Protein AF-A0AB33BU52-F1 (afdb_monomer_lite)

Secondary structure (DSSP, 8-state):
------HHHHHHHHHHHHHHHHHHHHHHHHHHHHHHHHHHHHHHHHHHEEEEESS--S--GGGGGG-TT-EEEEEEEEE---TTT-B--TT--TT---EEEEEEE-GGGSS-TT---EEE-TTS-EESS-SS-EETTEE-B----EEE-GGGT---EEEEEEESS----PPPPPTTSPPP--

Structure (mmCIF, N/CA/C/O backbone):
data_AF-A0AB33BU52-F1
#
_entry.id   AF-A0AB33BU52-F1
#
loop_
_atom_site.group_PDB
_atom_site.id
_atom_site.type_symbol
_atom_site.label_atom_id
_atom_site.label_alt_id
_atom_site.label_comp_id
_atom_site.label_asym_id
_atom_site.label_entity_id
_atom_site.label_seq_id
_atom_site.pdbx_PDB_ins_code
_atom_site.Cartn_x
_atom_site.Cartn_y
_atom_site.Cartn_z
_atom_site.occupancy
_atom_site.B_iso_or_equiv
_atom_site.auth_seq_id
_atom_site.auth_comp_id
_atom_site.auth_asym_id
_atom_site.auth_atom_id
_atom_site.pdbx_PDB_model_num
ATOM 1 N N . MET A 1 1 ? -23.191 -60.124 56.087 1.00 43.31 1 MET A N 1
ATOM 2 C CA . MET A 1 1 ? -22.117 -60.629 55.204 1.00 43.31 1 MET A CA 1
ATOM 3 C C . MET A 1 1 ? -21.048 -59.540 55.120 1.00 43.31 1 MET A C 1
ATOM 5 O O . MET A 1 1 ? -21.324 -58.485 54.570 1.00 43.31 1 MET A O 1
ATOM 9 N N . LYS A 1 2 ? -19.904 -59.696 55.806 1.00 45.47 2 LYS A N 1
ATOM 10 C CA . LYS A 1 2 ? -18.856 -58.658 55.862 1.00 45.47 2 LYS A CA 1
ATOM 11 C C . LYS A 1 2 ? -18.052 -58.707 54.559 1.00 45.47 2 LYS A C 1
ATOM 13 O O . LYS A 1 2 ? -17.314 -59.666 54.351 1.00 45.47 2 LYS A O 1
ATOM 18 N N . PHE A 1 3 ? -18.210 -57.710 53.689 1.00 50.69 3 PHE A N 1
ATOM 19 C CA . PHE A 1 3 ? -17.348 -57.542 52.519 1.00 50.69 3 PHE A CA 1
ATOM 20 C C . PHE A 1 3 ? -15.907 -57.334 53.006 1.00 50.69 3 PHE A C 1
ATOM 22 O O . PHE A 1 3 ? -15.601 -56.333 53.651 1.00 50.69 3 PHE A O 1
ATOM 29 N N . LYS A 1 4 ? -15.022 -58.306 52.753 1.00 56.72 4 LYS A N 1
ATOM 30 C CA . LYS A 1 4 ? -13.582 -58.115 52.947 1.00 56.72 4 LYS A CA 1
ATOM 31 C C . LYS A 1 4 ? -13.097 -57.207 51.820 1.00 56.72 4 LYS A C 1
ATOM 33 O O . LYS A 1 4 ? -12.993 -57.638 50.676 1.00 56.72 4 LYS A O 1
ATOM 38 N N . PHE A 1 5 ? -12.862 -55.941 52.145 1.00 55.56 5 PHE A N 1
ATOM 39 C CA . PHE A 1 5 ? -12.313 -54.953 51.222 1.00 55.56 5 PHE A CA 1
ATOM 40 C C . PHE A 1 5 ? -10.888 -55.359 50.823 1.00 55.56 5 PHE A C 1
ATOM 42 O O . PHE A 1 5 ? -9.983 -55.372 51.655 1.00 55.56 5 PHE A O 1
ATOM 49 N N . ASN A 1 6 ? -10.694 -55.723 49.553 1.00 74.44 6 ASN A N 1
ATOM 50 C CA . ASN A 1 6 ? -9.379 -56.036 49.006 1.00 74.44 6 ASN A CA 1
ATOM 51 C C . ASN A 1 6 ? -8.683 -54.726 48.612 1.00 74.44 6 ASN A C 1
ATOM 53 O O . ASN A 1 6 ? -8.970 -54.152 47.562 1.00 74.44 6 ASN A O 1
ATOM 57 N N . ILE A 1 7 ? -7.793 -54.246 49.481 1.00 70.44 7 ILE A N 1
ATOM 58 C CA . ILE A 1 7 ? -7.017 -53.008 49.300 1.00 70.44 7 ILE A CA 1
ATOM 59 C C . ILE A 1 7 ? -6.266 -53.010 47.959 1.00 70.44 7 ILE A C 1
ATOM 61 O O . ILE A 1 7 ? -6.170 -51.973 47.308 1.00 70.44 7 ILE A O 1
ATOM 65 N N . LEU A 1 8 ? -5.823 -54.180 47.488 1.00 71.00 8 LEU A N 1
ATOM 66 C CA . LEU A 1 8 ? -5.103 -54.315 46.223 1.00 71.00 8 LEU A CA 1
ATOM 67 C C . LEU A 1 8 ? -5.970 -53.931 45.010 1.00 71.00 8 LEU A C 1
ATOM 69 O O . LEU A 1 8 ? -5.477 -53.312 44.073 1.00 71.00 8 LEU A O 1
ATOM 73 N N . ALA A 1 9 ? -7.272 -54.237 45.044 1.00 72.31 9 ALA A N 1
ATOM 74 C CA . ALA A 1 9 ? -8.194 -53.901 43.957 1.00 72.31 9 ALA A CA 1
ATOM 75 C C . ALA A 1 9 ? -8.425 -52.383 43.844 1.00 72.31 9 ALA A C 1
ATOM 77 O O . ALA A 1 9 ? -8.512 -51.850 42.741 1.00 72.31 9 ALA A O 1
ATOM 78 N N . TRP A 1 10 ? -8.456 -51.673 44.974 1.00 73.38 10 TRP A N 1
ATOM 79 C CA . TRP A 1 10 ? -8.601 -50.215 44.997 1.00 73.38 10 TRP A CA 1
ATOM 80 C C . TRP A 1 10 ? -7.360 -49.491 44.478 1.00 73.38 10 TRP A C 1
ATOM 82 O O . TRP A 1 10 ? -7.493 -48.523 43.734 1.00 73.38 10 TRP A O 1
ATOM 92 N N . VAL A 1 11 ? -6.163 -49.985 44.803 1.00 76.44 11 VAL A N 1
ATOM 93 C CA . VAL A 1 11 ? -4.908 -49.408 44.295 1.00 76.44 11 VAL A CA 1
A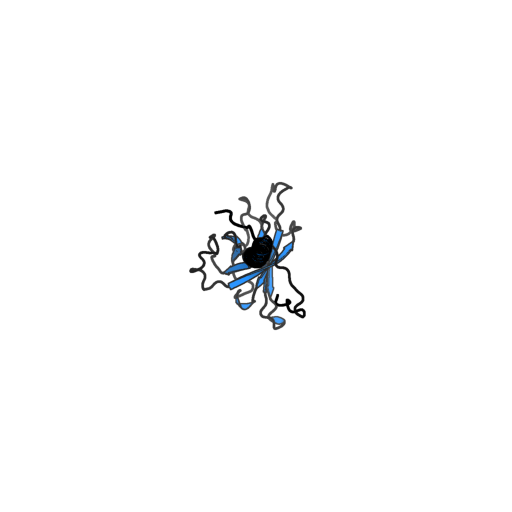TOM 94 C C . VAL A 1 11 ? -4.844 -49.507 42.769 1.00 76.44 11 VAL A C 1
ATOM 96 O O . VAL A 1 11 ? -4.517 -48.526 42.108 1.00 76.44 11 VAL A O 1
ATOM 99 N N . VAL A 1 12 ? -5.239 -50.649 42.194 1.00 76.25 12 VAL A N 1
ATOM 100 C CA . VAL A 1 12 ? -5.261 -50.832 40.734 1.00 76.25 12 VAL A CA 1
ATOM 101 C C . VAL A 1 12 ? -6.259 -49.884 40.065 1.00 76.25 12 VAL A C 1
ATOM 103 O O . VAL A 1 12 ? -5.917 -49.259 39.065 1.00 76.25 12 VAL A O 1
ATOM 106 N N . ILE A 1 13 ? -7.458 -49.718 40.633 1.00 77.31 13 ILE A N 1
ATOM 107 C CA . ILE A 1 13 ? -8.481 -48.802 40.100 1.00 77.31 13 ILE A CA 1
ATOM 108 C C . ILE A 1 13 ? -7.996 -47.347 40.139 1.00 77.31 13 ILE A C 1
ATOM 110 O O . ILE A 1 13 ? -8.159 -46.621 39.160 1.00 77.31 13 ILE A O 1
ATOM 114 N N . ILE A 1 14 ? -7.356 -46.929 41.233 1.00 77.06 14 ILE A N 1
ATOM 115 C CA . ILE A 1 14 ? -6.818 -45.569 41.377 1.00 77.06 14 ILE A CA 1
ATOM 116 C C . ILE A 1 14 ? -5.677 -45.327 40.381 1.00 77.06 14 ILE A C 1
ATOM 118 O O . ILE A 1 14 ? -5.661 -44.290 39.720 1.00 77.06 14 ILE A O 1
ATOM 122 N N . CYS A 1 15 ? -4.760 -46.283 40.206 1.00 72.69 15 CYS A N 1
ATOM 123 C CA . CYS A 1 15 ? -3.701 -46.178 39.201 1.00 72.69 15 CYS A CA 1
ATOM 124 C C . CYS A 1 15 ? -4.262 -46.113 37.772 1.00 72.69 15 CYS A C 1
ATOM 126 O O . CYS A 1 15 ? -3.764 -45.342 36.953 1.00 72.69 15 CYS A O 1
ATOM 128 N N . PHE A 1 16 ? -5.314 -46.879 37.473 1.00 71.50 16 PHE A N 1
ATOM 129 C CA . PHE A 1 16 ? -5.952 -46.864 36.156 1.00 71.50 16 PHE A CA 1
ATOM 130 C C . PHE A 1 16 ? -6.661 -45.529 35.883 1.00 71.50 16 PHE A C 1
ATOM 132 O O . PHE A 1 16 ? -6.513 -44.962 34.802 1.00 71.50 16 PHE A O 1
ATOM 139 N N . LEU A 1 17 ? -7.357 -44.977 36.882 1.00 68.88 17 LEU A N 1
ATOM 140 C CA . LEU A 1 17 ? -7.962 -43.644 36.808 1.00 68.88 17 LEU A CA 1
ATOM 141 C C . LEU A 1 17 ? -6.904 -42.549 36.626 1.00 68.88 17 LEU A C 1
ATOM 143 O O . LEU A 1 17 ? -7.075 -41.686 35.771 1.00 68.88 17 LEU A O 1
ATOM 147 N N . ALA A 1 18 ? -5.786 -42.612 37.354 1.00 65.31 18 ALA A N 1
ATOM 148 C CA . ALA A 1 18 ? -4.695 -41.648 37.212 1.00 65.31 18 ALA A CA 1
ATOM 149 C C . ALA A 1 18 ? -4.079 -41.661 35.799 1.00 65.31 18 ALA A C 1
ATOM 151 O O . ALA A 1 18 ? -3.783 -40.603 35.246 1.00 65.31 18 ALA A O 1
ATOM 152 N N . LEU A 1 19 ? -3.939 -42.840 35.180 1.00 62.47 19 LEU A N 1
ATOM 153 C CA . LEU A 1 19 ? -3.437 -42.972 33.807 1.00 62.47 19 LEU A CA 1
ATOM 154 C C . LEU A 1 19 ? -4.410 -42.411 32.757 1.00 62.47 19 LEU A C 1
ATOM 156 O O . LEU A 1 19 ? -3.967 -41.827 31.768 1.00 62.47 19 LEU A O 1
ATOM 160 N N . ILE A 1 20 ? -5.721 -42.563 32.966 1.00 63.06 20 ILE A N 1
ATOM 161 C CA . ILE A 1 20 ? -6.749 -42.014 32.067 1.00 63.06 20 ILE A CA 1
ATOM 162 C C . ILE A 1 20 ? -6.804 -40.486 32.182 1.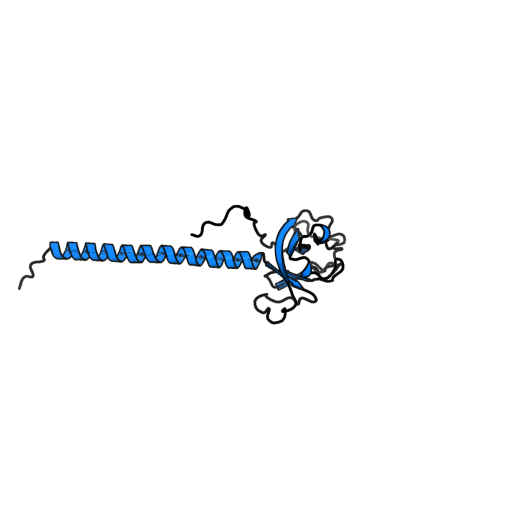00 63.06 20 ILE A C 1
ATOM 164 O O . ILE A 1 20 ? -6.803 -39.800 31.162 1.00 63.06 20 ILE A O 1
ATOM 168 N N . VAL A 1 21 ? -6.783 -39.949 33.405 1.00 58.38 21 VAL A N 1
ATOM 169 C CA . VAL A 1 21 ? -6.821 -38.497 33.651 1.00 58.38 21 VAL A CA 1
ATOM 170 C C . VAL A 1 21 ? -5.592 -37.804 33.056 1.00 58.38 21 VAL A C 1
ATOM 172 O O . VAL A 1 21 ? -5.736 -36.761 32.421 1.00 58.38 21 VAL A O 1
ATOM 175 N N . ASN A 1 22 ? -4.402 -38.411 33.158 1.00 58.38 22 ASN A N 1
ATOM 176 C CA . ASN A 1 22 ? -3.196 -37.859 32.533 1.00 58.38 22 ASN A CA 1
ATOM 177 C C . ASN A 1 22 ? -3.295 -37.809 31.003 1.00 58.38 22 ASN A C 1
ATOM 179 O O . ASN A 1 22 ? -2.860 -36.832 30.407 1.00 58.38 22 ASN A O 1
ATOM 183 N N . LYS A 1 23 ? -3.879 -38.824 30.351 1.00 54.88 23 LYS A N 1
ATOM 184 C CA . LYS A 1 23 ? -4.042 -38.815 28.886 1.00 54.88 23 LYS A CA 1
ATOM 185 C C . LYS A 1 23 ? -5.015 -37.739 28.407 1.00 54.88 23 LYS A C 1
ATOM 187 O O . LYS A 1 23 ? -4.737 -37.097 27.403 1.00 54.88 23 LYS A O 1
ATOM 192 N N . VAL A 1 24 ? -6.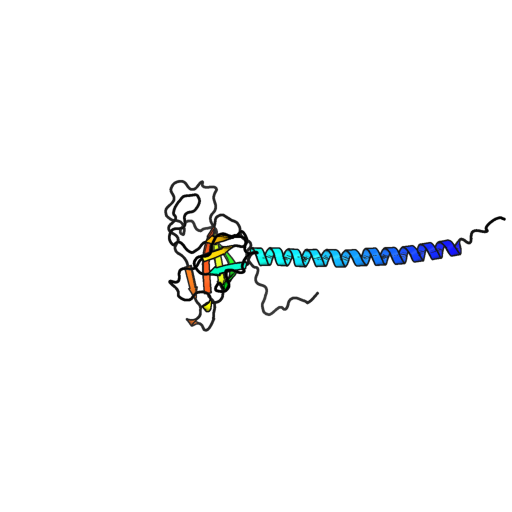124 -37.536 29.119 1.00 53.22 24 VAL A N 1
ATOM 193 C CA . VAL A 1 24 ? -7.135 -36.530 28.752 1.00 53.22 24 VAL A CA 1
ATOM 194 C C . VAL A 1 24 ? -6.589 -35.110 28.936 1.00 53.22 24 VAL A C 1
ATOM 196 O O . VAL A 1 24 ? -6.706 -34.297 28.024 1.00 53.22 24 VAL A O 1
ATOM 199 N N . LEU A 1 25 ? -5.895 -34.840 30.048 1.00 50.44 25 LEU A N 1
ATOM 200 C CA . LEU A 1 25 ? -5.270 -33.534 30.298 1.00 50.44 25 LEU A CA 1
ATOM 201 C C . LEU A 1 25 ? -4.138 -33.208 29.309 1.00 50.44 25 LEU A C 1
ATOM 203 O O . LEU A 1 25 ? -3.973 -32.052 28.930 1.00 50.44 25 LEU A O 1
ATOM 207 N N . PHE A 1 26 ? -3.371 -34.212 28.869 1.00 47.22 26 PHE A N 1
ATOM 208 C CA . PHE A 1 26 ? -2.278 -34.015 27.907 1.00 47.22 26 PHE A CA 1
ATOM 209 C C . PHE A 1 26 ? -2.773 -33.824 26.463 1.00 47.22 26 PHE A C 1
ATOM 211 O O . PHE A 1 26 ? -2.066 -33.261 25.631 1.00 47.22 26 PHE A O 1
ATOM 218 N N . GLN A 1 27 ? -3.982 -34.299 26.148 1.00 45.66 27 GLN A N 1
ATOM 219 C CA . GLN A 1 27 ? -4.569 -34.160 24.816 1.00 45.66 27 GLN A CA 1
ATOM 220 C C . GLN A 1 27 ? -5.241 -32.790 24.622 1.00 45.66 27 GLN A C 1
ATOM 222 O O . GLN A 1 27 ? -5.117 -32.215 23.544 1.00 45.66 27 GLN A O 1
ATOM 227 N N . GLU A 1 28 ? -5.870 -32.226 25.662 1.00 46.94 28 GLU A N 1
ATOM 228 C CA . GLU A 1 28 ? -6.481 -30.886 25.599 1.00 46.94 28 GLU A CA 1
ATOM 229 C C . GLU A 1 28 ? -5.452 -29.748 25.504 1.00 46.94 28 GLU A C 1
ATOM 231 O O . GLU A 1 28 ? -5.697 -28.757 24.812 1.00 46.94 28 GLU A O 1
ATOM 236 N N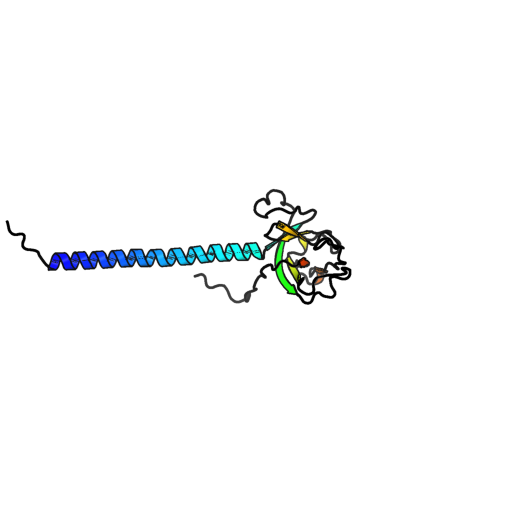 . SER A 1 29 ? -4.281 -29.878 26.144 1.00 48.56 29 SER A N 1
ATOM 237 C CA . SER A 1 29 ? -3.259 -28.820 26.111 1.00 48.56 29 SER A CA 1
ATOM 238 C C . SER A 1 29 ? -2.672 -28.602 24.714 1.00 48.56 29 SER A C 1
ATOM 240 O O . SER A 1 29 ? -2.407 -27.463 24.332 1.00 48.56 29 SER A O 1
ATOM 242 N N . ASN A 1 30 ? -2.512 -29.678 23.936 1.00 49.06 30 ASN A N 1
ATOM 243 C CA . ASN A 1 30 ? -1.929 -29.607 22.596 1.00 49.06 30 ASN A CA 1
ATOM 244 C C . ASN A 1 30 ? -2.926 -29.052 21.568 1.00 49.06 30 ASN A C 1
ATOM 246 O O . ASN A 1 30 ? -2.556 -28.195 20.770 1.00 49.06 30 ASN A O 1
ATOM 250 N N . SER A 1 31 ? -4.205 -29.444 21.634 1.00 45.06 31 SER A N 1
ATOM 251 C CA . SER A 1 31 ? -5.231 -28.914 20.722 1.00 45.06 31 SER A CA 1
ATOM 252 C C . SER A 1 31 ? -5.557 -27.436 20.971 1.00 45.06 31 SER A C 1
ATOM 254 O O . SER A 1 31 ? -5.895 -26.707 20.039 1.00 45.06 31 SER A O 1
ATOM 256 N N . PHE A 1 32 ? -5.445 -26.968 22.220 1.00 43.97 32 PHE A N 1
ATOM 257 C CA . PHE A 1 32 ? -5.753 -25.582 22.581 1.00 43.97 32 PHE A CA 1
ATOM 258 C C . PHE A 1 32 ? -4.641 -24.592 22.183 1.00 43.97 32 PHE A C 1
ATOM 260 O O . PHE A 1 32 ? -4.933 -23.453 21.814 1.00 43.97 32 PHE A O 1
ATOM 267 N N . GLN A 1 33 ? -3.367 -25.008 22.209 1.00 47.62 33 GLN A N 1
ATOM 268 C CA . GLN A 1 33 ? -2.255 -24.163 21.747 1.00 47.62 33 GLN A CA 1
ATOM 269 C C . GLN A 1 33 ? -2.228 -23.994 20.226 1.00 47.62 33 GLN A C 1
ATOM 271 O O . GLN A 1 33 ? -1.922 -22.906 19.735 1.00 47.62 33 GLN A O 1
ATOM 276 N N . GLU A 1 34 ? -2.562 -25.045 19.486 1.00 48.75 34 GLU A N 1
ATOM 277 C CA . GLU A 1 34 ? -2.507 -25.039 18.028 1.00 48.75 34 GLU A CA 1
ATOM 278 C C . GLU A 1 34 ? -3.614 -24.153 17.422 1.00 48.75 34 GLU A C 1
ATOM 280 O O . GLU A 1 34 ? -3.317 -23.275 16.610 1.00 48.75 34 GLU A O 1
ATOM 285 N N . SER A 1 35 ? -4.856 -24.258 17.918 1.00 48.81 35 SER A N 1
ATOM 286 C CA . SER A 1 35 ? -6.001 -23.411 17.525 1.00 48.81 35 SER A CA 1
ATOM 287 C C . SER A 1 35 ? -5.729 -21.908 17.663 1.00 48.81 35 SER A C 1
ATOM 289 O O . SER A 1 35 ? -6.045 -21.128 16.767 1.00 48.81 35 SER A O 1
ATOM 291 N N . ASN A 1 36 ? -5.124 -21.493 18.778 1.00 55.19 36 ASN A N 1
ATOM 292 C CA . ASN A 1 36 ? -4.866 -20.081 19.068 1.00 55.19 36 ASN A CA 1
ATOM 293 C C . ASN A 1 36 ? -3.723 -19.519 18.193 1.00 55.19 36 ASN A C 1
ATOM 295 O O . ASN A 1 36 ? -3.651 -18.321 17.926 1.00 55.19 36 ASN A O 1
ATOM 299 N N . SER A 1 37 ? -2.824 -20.388 17.711 1.00 55.97 37 SER A N 1
ATOM 300 C CA . SER A 1 37 ? -1.745 -20.001 16.797 1.00 55.97 37 SER A CA 1
ATOM 301 C C . SER A 1 37 ? -2.263 -19.672 15.396 1.00 55.97 37 SER A C 1
ATOM 303 O O . SER A 1 37 ? -1.910 -18.623 14.860 1.00 55.97 37 SER A O 1
ATOM 305 N N . TYR A 1 38 ? -3.152 -20.500 14.839 1.00 55.44 38 TYR A N 1
ATOM 306 C CA . TYR A 1 38 ? -3.713 -20.288 13.504 1.00 55.44 38 TYR A CA 1
ATOM 307 C C . TYR A 1 38 ? -4.663 -19.094 13.461 1.00 55.44 38 TYR A C 1
ATOM 309 O O . TYR A 1 38 ? -4.550 -18.275 12.556 1.00 55.44 38 TYR A O 1
ATOM 317 N N . GLU A 1 39 ? -5.518 -18.925 14.470 1.00 59.69 39 GLU A N 1
ATOM 318 C CA . GLU A 1 39 ? -6.377 -17.741 14.604 1.00 59.69 39 GLU A CA 1
ATOM 319 C C . GLU A 1 39 ? -5.546 -16.450 14.698 1.00 59.69 39 GLU A C 1
ATOM 321 O O . GLU A 1 39 ? -5.860 -15.430 14.086 1.00 59.69 39 GLU A O 1
ATOM 326 N N . LYS A 1 40 ? -4.428 -16.485 15.428 1.00 54.62 40 LYS A N 1
ATOM 327 C CA . LYS A 1 40 ? -3.519 -15.342 15.530 1.00 54.62 40 LYS A CA 1
ATOM 328 C C . LYS A 1 40 ? -2.772 -15.066 14.223 1.00 54.62 40 LYS A C 1
ATOM 330 O O . LYS A 1 40 ? -2.572 -13.900 13.889 1.00 54.62 40 LYS A O 1
ATOM 335 N N . ILE A 1 41 ? -2.361 -16.106 13.493 1.00 56.69 41 ILE A N 1
ATOM 336 C CA . ILE A 1 41 ? -1.747 -15.977 12.163 1.00 56.69 41 ILE A CA 1
ATOM 337 C C . ILE A 1 41 ? -2.754 -15.383 11.179 1.00 56.69 41 ILE A C 1
ATOM 339 O O . ILE A 1 41 ? -2.400 -14.442 10.477 1.00 56.69 41 ILE A O 1
ATOM 343 N N . ASP A 1 42 ? -3.996 -15.867 11.176 1.00 60.25 42 ASP A N 1
ATOM 344 C CA . ASP A 1 42 ? -5.055 -15.375 10.296 1.00 60.25 42 ASP A CA 1
ATOM 345 C C . ASP A 1 42 ? -5.388 -13.910 10.603 1.00 60.25 42 ASP A C 1
ATOM 347 O O . ASP A 1 42 ? -5.376 -13.066 9.714 1.00 60.25 42 ASP A O 1
ATOM 351 N N . ASN A 1 43 ? -5.521 -13.546 11.880 1.00 62.66 43 ASN A N 1
ATOM 352 C CA . ASN A 1 43 ? -5.738 -12.156 12.287 1.00 62.66 43 ASN A CA 1
ATOM 353 C C . ASN A 1 43 ? -4.587 -11.217 11.875 1.00 62.66 43 ASN A C 1
ATOM 355 O O . ASN A 1 43 ? -4.831 -10.080 11.463 1.00 62.66 43 ASN A O 1
ATOM 359 N N . ILE A 1 44 ? -3.329 -11.666 11.960 1.00 60.56 44 ILE A N 1
ATOM 360 C CA . ILE A 1 44 ? -2.172 -10.867 11.521 1.00 60.56 44 ILE A CA 1
ATOM 361 C C . ILE A 1 44 ? -2.121 -10.779 9.994 1.00 60.56 44 ILE A C 1
ATOM 363 O O . ILE A 1 44 ? -1.943 -9.684 9.466 1.00 60.56 44 ILE A O 1
ATOM 367 N N . ALA A 1 45 ? -2.292 -11.901 9.293 1.00 66.94 45 ALA A N 1
ATOM 368 C CA . ALA A 1 45 ? -2.295 -11.957 7.834 1.00 66.94 45 ALA A CA 1
ATOM 369 C C . ALA A 1 45 ? -3.403 -11.071 7.255 1.00 66.94 45 ALA A C 1
ATOM 371 O O . ALA A 1 45 ? -3.170 -10.312 6.316 1.00 66.94 45 ALA A O 1
ATOM 372 N N . ARG A 1 46 ? -4.583 -11.084 7.879 1.00 69.81 46 ARG A N 1
ATOM 373 C CA . ARG A 1 46 ? -5.690 -10.192 7.542 1.00 69.81 46 ARG A CA 1
ATOM 374 C C . ARG A 1 46 ? -5.351 -8.734 7.809 1.00 69.81 46 ARG A C 1
ATOM 376 O O . ARG A 1 46 ? -5.650 -7.895 6.974 1.00 69.81 46 ARG A O 1
ATOM 383 N N . GLY A 1 47 ? -4.706 -8.423 8.932 1.00 82.25 47 GLY A N 1
ATOM 384 C CA . GLY A 1 47 ? -4.363 -7.046 9.287 1.00 82.25 47 GLY A CA 1
ATOM 385 C C . GLY A 1 47 ? -3.290 -6.402 8.399 1.00 82.25 47 GLY A C 1
ATOM 386 O O . GLY A 1 47 ? -3.269 -5.178 8.281 1.00 82.25 47 GLY A O 1
ATOM 387 N N . THR A 1 48 ? -2.384 -7.191 7.811 1.00 90.31 48 THR A N 1
ATOM 388 C CA . THR A 1 48 ? -1.284 -6.697 6.958 1.00 90.31 48 THR A CA 1
ATOM 389 C C . THR A 1 48 ? -1.612 -6.732 5.467 1.00 90.31 48 THR A C 1
ATOM 391 O O . THR A 1 48 ? -0.921 -6.076 4.685 1.00 90.31 48 THR A O 1
ATOM 394 N N . THR A 1 49 ? -2.635 -7.486 5.062 1.00 91.31 49 THR A N 1
ATOM 395 C CA . THR A 1 49 ? -3.064 -7.596 3.664 1.00 91.31 49 THR A CA 1
ATOM 396 C C . THR A 1 49 ? -3.993 -6.445 3.295 1.00 91.31 49 THR A C 1
ATOM 398 O O . THR A 1 49 ? -4.838 -6.020 4.083 1.00 91.31 49 THR A O 1
ATOM 401 N N . VAL A 1 50 ? -3.845 -5.944 2.073 1.00 91.50 50 VAL A N 1
ATOM 402 C CA . VAL A 1 50 ? -4.698 -4.901 1.501 1.00 91.50 50 VAL A CA 1
ATOM 403 C C . VAL A 1 50 ? -5.215 -5.326 0.136 1.00 91.50 50 VAL A C 1
ATOM 405 O O . VAL A 1 50 ? -4.551 -6.072 -0.588 1.00 91.50 50 VAL A O 1
ATOM 408 N N . LEU A 1 51 ? -6.387 -4.817 -0.227 1.00 90.62 51 LEU A N 1
ATOM 409 C CA . LEU A 1 51 ? -6.927 -4.935 -1.575 1.00 90.62 51 LEU A CA 1
ATOM 410 C C . LEU A 1 51 ? -6.469 -3.737 -2.411 1.00 90.62 51 LEU A C 1
ATOM 412 O O . LEU A 1 51 ? -6.453 -2.610 -1.918 1.00 90.62 51 LEU A O 1
ATOM 416 N N . ILE A 1 52 ? -6.108 -3.978 -3.666 1.00 90.25 52 ILE A N 1
ATOM 417 C CA . ILE A 1 52 ? -5.617 -2.963 -4.595 1.00 90.25 52 ILE A CA 1
ATOM 418 C C . ILE A 1 52 ? -6.463 -3.020 -5.860 1.00 90.25 52 ILE A C 1
ATOM 420 O O . ILE A 1 52 ? -6.505 -4.041 -6.539 1.00 90.25 52 ILE A O 1
ATOM 424 N N . GLY A 1 53 ? -7.116 -1.922 -6.205 1.00 86.75 53 GLY A N 1
ATOM 425 C CA . GLY A 1 53 ? -8.033 -1.880 -7.340 1.00 86.75 53 GLY A CA 1
ATOM 426 C C . GLY A 1 53 ? -8.450 -0.457 -7.653 1.00 86.75 53 GLY A C 1
ATOM 427 O O . GLY A 1 53 ? -7.952 0.474 -7.038 1.00 86.75 53 GLY A O 1
ATOM 428 N N . LYS A 1 54 ? -9.343 -0.265 -8.617 1.00 82.94 54 LYS A N 1
ATOM 429 C CA . LYS A 1 54 ? -9.873 1.059 -8.962 1.00 82.94 54 LYS A CA 1
ATOM 430 C C . LYS A 1 54 ? -11.314 1.184 -8.477 1.00 82.94 54 LYS A C 1
ATOM 432 O O . LYS A 1 54 ? -12.081 0.246 -8.670 1.00 82.94 54 LYS A O 1
ATOM 437 N N . ASN A 1 55 ? -11.685 2.362 -7.976 1.00 79.19 55 ASN A N 1
ATOM 438 C CA . ASN A 1 55 ? -13.014 2.670 -7.445 1.00 79.19 55 ASN A CA 1
ATOM 439 C C . ASN A 1 55 ? -13.389 1.712 -6.306 1.00 79.19 55 ASN A C 1
ATOM 441 O O . ASN A 1 55 ? -14.475 1.131 -6.294 1.00 79.19 55 ASN A O 1
ATOM 445 N N . LEU A 1 56 ? -12.451 1.483 -5.386 1.00 80.50 56 LEU A N 1
ATOM 446 C CA . LEU A 1 56 ? -12.719 0.653 -4.223 1.00 80.50 56 LEU A CA 1
ATOM 447 C C . LEU A 1 56 ? -13.702 1.386 -3.309 1.00 80.50 56 LEU A C 1
ATOM 449 O O . LEU A 1 56 ? -13.427 2.480 -2.826 1.00 80.50 56 LEU A O 1
ATOM 453 N N . GLU A 1 57 ? -14.833 0.752 -3.025 1.00 79.56 57 GLU A N 1
ATOM 454 C CA . GLU A 1 57 ? -15.797 1.277 -2.059 1.00 79.56 57 GLU A CA 1
ATOM 455 C C . GLU A 1 57 ? -15.349 0.961 -0.618 1.00 79.56 57 GLU A C 1
ATOM 457 O O . GLU A 1 57 ? -14.833 -0.144 -0.368 1.00 79.56 57 GLU A O 1
ATOM 462 N N . PRO A 1 58 ? -15.565 1.872 0.353 1.00 80.81 58 PRO A N 1
ATOM 463 C CA . PRO A 1 58 ? -15.347 1.583 1.766 1.00 80.81 58 PRO A CA 1
ATOM 464 C C . PRO A 1 58 ? -16.320 0.510 2.274 1.00 80.81 58 PRO A C 1
ATOM 466 O O . PRO A 1 58 ? -17.519 0.748 2.416 1.00 80.81 58 PRO A O 1
ATOM 469 N N . ARG A 1 59 ? -15.817 -0.698 2.538 1.00 75.94 59 ARG A N 1
ATOM 470 C CA . ARG A 1 59 ? -16.586 -1.833 3.079 1.00 75.94 59 ARG A CA 1
ATOM 471 C C . ARG A 1 59 ? -15.650 -2.890 3.659 1.00 75.94 59 ARG A C 1
ATOM 473 O O . ARG A 1 59 ? -14.489 -2.976 3.263 1.00 75.94 59 ARG A O 1
ATOM 480 N N . GLN A 1 60 ? -16.148 -3.690 4.605 1.00 61.38 60 GLN A N 1
ATOM 481 C CA . GLN A 1 60 ? -15.353 -4.764 5.206 1.00 61.38 60 GLN A CA 1
ATOM 482 C C . GLN A 1 60 ? -14.959 -5.806 4.151 1.00 61.38 60 GLN A C 1
ATOM 484 O O . GLN A 1 60 ? -15.779 -6.216 3.329 1.00 61.38 60 GLN A O 1
ATOM 489 N N . VAL A 1 61 ? -13.690 -6.223 4.191 1.00 59.94 61 VAL A N 1
ATOM 490 C CA . VAL A 1 61 ? -13.059 -7.090 3.179 1.00 59.94 61 VAL A CA 1
ATOM 491 C C . VAL A 1 61 ? -13.725 -8.471 3.084 1.00 59.94 61 VAL A C 1
ATOM 493 O O . VAL A 1 61 ? -13.655 -9.107 2.042 1.00 59.94 61 VAL A O 1
ATOM 496 N N . GLU A 1 62 ? -14.435 -8.917 4.123 1.00 57.62 62 GLU A N 1
ATOM 497 C CA . GLU A 1 62 ? -15.134 -10.214 4.147 1.00 57.62 62 GLU A CA 1
ATOM 498 C C . GLU A 1 62 ? -16.283 -10.333 3.121 1.00 57.62 62 GLU A C 1
ATOM 500 O O . GLU A 1 62 ? -16.737 -11.441 2.861 1.00 57.62 62 GLU A O 1
ATOM 505 N N . ASN A 1 63 ? -16.700 -9.234 2.476 1.00 53.12 63 ASN A N 1
ATOM 506 C CA . ASN A 1 63 ? -17.760 -9.215 1.454 1.00 53.12 63 ASN A CA 1
ATOM 507 C C . ASN A 1 63 ? -17.216 -9.002 0.019 1.00 53.12 63 ASN A C 1
ATOM 509 O O . ASN A 1 63 ? -17.853 -8.337 -0.797 1.00 53.12 63 ASN A O 1
ATOM 513 N N . ALA A 1 64 ? -16.010 -9.493 -0.284 1.00 52.34 64 ALA A N 1
ATOM 514 C CA . ALA A 1 64 ? -15.248 -9.180 -1.505 1.00 52.34 64 ALA A CA 1
ATOM 515 C C . ALA A 1 64 ? -15.673 -9.916 -2.800 1.00 52.34 64 ALA A C 1
ATOM 517 O O . ALA A 1 64 ? -14.885 -9.968 -3.742 1.00 52.34 64 ALA A O 1
ATOM 518 N N . GLU A 1 65 ? -16.896 -10.452 -2.902 1.00 54.59 65 GLU A N 1
ATOM 519 C CA . GLU A 1 65 ? -17.376 -11.055 -4.166 1.00 54.59 65 GLU A CA 1
ATOM 520 C C . GLU A 1 65 ? -17.421 -10.039 -5.331 1.00 54.59 65 GLU A C 1
ATOM 522 O O . GLU A 1 65 ? -17.315 -10.428 -6.488 1.00 54.59 65 GLU A O 1
ATOM 527 N N . GLU A 1 66 ? -17.500 -8.732 -5.050 1.00 53.56 66 GLU A N 1
ATOM 528 C CA . GLU A 1 66 ? -17.552 -7.668 -6.071 1.00 53.56 66 GLU A CA 1
ATOM 529 C C . GLU A 1 66 ? -16.182 -7.143 -6.544 1.00 53.56 66 GLU A C 1
ATOM 531 O O . GLU A 1 66 ? -16.125 -6.220 -7.355 1.00 53.56 66 GLU A O 1
ATOM 536 N N . ASP A 1 67 ? -15.067 -7.714 -6.080 1.00 61.09 67 ASP A N 1
ATOM 537 C CA . ASP A 1 67 ? -13.728 -7.183 -6.362 1.00 61.09 67 ASP A CA 1
ATOM 538 C C . ASP A 1 67 ? -12.865 -8.113 -7.231 1.00 61.09 67 ASP A C 1
ATOM 540 O O . ASP A 1 67 ? -11.641 -8.062 -7.144 1.00 61.09 67 ASP A O 1
ATOM 544 N N . GLU A 1 68 ? -13.472 -8.933 -8.099 1.00 61.34 68 GLU A N 1
ATOM 545 C CA . GLU A 1 68 ? -12.775 -9.924 -8.952 1.00 61.34 68 GLU A CA 1
ATOM 546 C C . GLU A 1 68 ? -11.625 -9.352 -9.806 1.00 61.34 68 GLU A C 1
ATOM 548 O O . GLU A 1 68 ? -10.726 -10.085 -10.213 1.00 61.34 68 GLU A O 1
ATOM 553 N N . LEU A 1 69 ? -11.636 -8.044 -10.086 1.00 68.31 69 LEU A N 1
ATOM 554 C CA . LEU A 1 69 ? -10.590 -7.353 -10.851 1.00 68.31 69 LEU A CA 1
ATOM 555 C C . LEU A 1 69 ? -9.508 -6.704 -9.977 1.00 68.31 69 LEU A C 1
ATOM 557 O O . LEU A 1 69 ? -8.571 -6.104 -10.506 1.00 68.31 69 LEU A O 1
ATOM 561 N N . SER A 1 70 ? -9.643 -6.782 -8.656 1.00 80.31 70 SER A N 1
ATOM 562 C CA . SER A 1 70 ? -8.692 -6.205 -7.714 1.00 80.31 70 SER A CA 1
ATOM 563 C C . SER A 1 70 ? -7.578 -7.196 -7.396 1.00 80.31 70 SER A C 1
ATOM 565 O O . SER A 1 70 ? -7.808 -8.382 -7.175 1.00 80.31 70 SER A O 1
ATOM 567 N N . GLY A 1 71 ? -6.348 -6.697 -7.346 1.00 88.62 71 GLY A N 1
ATOM 568 C CA . GLY A 1 71 ? -5.215 -7.447 -6.827 1.00 88.62 71 GLY A CA 1
ATOM 569 C C . GLY A 1 71 ? -5.082 -7.312 -5.313 1.00 88.62 71 GLY A C 1
ATOM 570 O O . GLY A 1 71 ? -5.841 -6.612 -4.642 1.00 88.62 71 GLY A O 1
ATOM 571 N N . SER A 1 72 ? -4.058 -7.958 -4.770 1.00 90.62 72 SER A N 1
ATOM 572 C CA . SER A 1 72 ? -3.710 -7.883 -3.353 1.00 90.62 72 SER A CA 1
ATOM 573 C C . SER A 1 72 ? -2.314 -7.308 -3.154 1.00 90.62 72 SER A C 1
ATOM 575 O O . SER A 1 72 ? -1.435 -7.436 -4.009 1.00 90.62 72 SER A O 1
ATOM 577 N N . GLY A 1 73 ? -2.079 -6.733 -1.983 1.00 93.50 73 GLY A N 1
ATOM 578 C CA . GLY A 1 73 ? -0.746 -6.364 -1.530 1.00 93.50 73 GLY A CA 1
ATOM 579 C C . GLY A 1 73 ? -0.574 -6.594 -0.041 1.00 93.50 73 GLY A C 1
ATOM 580 O O . GLY A 1 73 ? -1.516 -6.938 0.671 1.00 93.50 73 GLY A O 1
ATOM 581 N N . VAL A 1 74 ? 0.647 -6.383 0.430 1.00 95.44 74 VAL A N 1
ATOM 582 C CA . VAL A 1 74 ? 1.019 -6.548 1.836 1.00 95.44 74 VAL A CA 1
ATOM 583 C C . VAL A 1 74 ? 1.679 -5.270 2.331 1.00 95.44 74 VAL A C 1
ATOM 585 O O . VAL A 1 74 ? 2.534 -4.717 1.646 1.00 95.44 74 VAL A O 1
ATOM 588 N N . ILE A 1 75 ? 1.314 -4.800 3.521 1.00 95.44 75 ILE A N 1
ATOM 589 C CA . ILE A 1 75 ? 1.960 -3.664 4.186 1.00 95.44 75 ILE A CA 1
ATOM 590 C C . ILE A 1 75 ? 3.332 -4.106 4.704 1.00 95.44 75 ILE A C 1
ATOM 592 O O . ILE A 1 75 ? 3.427 -4.977 5.568 1.00 95.44 75 ILE A O 1
ATOM 596 N N . ILE A 1 76 ? 4.397 -3.478 4.204 1.00 95.44 76 ILE A N 1
ATOM 597 C CA . ILE A 1 76 ? 5.790 -3.903 4.429 1.00 95.44 76 ILE A CA 1
ATOM 598 C C . ILE A 1 76 ? 6.646 -2.880 5.165 1.00 95.44 76 ILE A C 1
ATOM 600 O O . ILE A 1 76 ? 7.698 -3.215 5.707 1.00 95.44 76 ILE A O 1
ATOM 604 N N . HIS A 1 77 ? 6.214 -1.624 5.187 1.00 94.00 77 HIS A N 1
ATOM 605 C CA . HIS A 1 77 ? 6.939 -0.564 5.864 1.00 94.00 77 HIS A CA 1
ATOM 606 C C . HIS A 1 77 ? 5.994 0.547 6.308 1.00 94.00 77 HIS A C 1
ATOM 608 O O . HIS A 1 77 ? 4.911 0.727 5.748 1.00 94.00 77 HIS A O 1
ATOM 614 N N . ARG A 1 78 ? 6.428 1.295 7.321 1.00 91.81 78 ARG A N 1
ATOM 615 C CA . ARG A 1 78 ? 5.738 2.466 7.842 1.00 91.81 78 ARG A CA 1
ATOM 616 C C . ARG A 1 78 ? 6.767 3.525 8.216 1.00 91.81 78 ARG A C 1
ATOM 618 O O . ARG A 1 78 ? 7.606 3.271 9.079 1.00 91.81 78 ARG A O 1
ATOM 625 N N . ASP A 1 79 ? 6.625 4.715 7.651 1.00 89.12 79 ASP A N 1
ATOM 626 C CA . ASP A 1 79 ? 7.335 5.913 8.087 1.00 89.12 79 ASP A CA 1
ATOM 627 C C . ASP A 1 79 ? 6.351 6.877 8.758 1.00 89.12 79 ASP A C 1
ATOM 629 O O . ASP A 1 79 ? 5.350 7.272 8.174 1.00 89.12 79 ASP A O 1
ATOM 633 N N . CYS A 1 80 ? 6.620 7.268 10.002 1.00 84.38 80 CYS A N 1
ATOM 634 C CA . CYS A 1 80 ? 5.788 8.217 10.745 1.00 84.38 80 CYS A CA 1
ATOM 635 C C . CYS A 1 80 ? 6.437 9.599 10.904 1.00 84.38 80 CYS A C 1
ATOM 637 O O . CYS A 1 80 ? 6.000 10.397 11.737 1.00 84.38 80 CYS A O 1
ATOM 639 N N . ASN A 1 81 ? 7.503 9.873 10.151 1.00 74.06 81 ASN A N 1
ATOM 640 C CA . ASN A 1 81 ? 8.169 11.171 10.080 1.00 74.06 81 ASN A CA 1
ATOM 641 C C . ASN A 1 81 ? 7.706 11.979 8.855 1.00 74.06 81 ASN A C 1
ATOM 643 O O . ASN A 1 81 ? 8.432 12.826 8.340 1.00 74.06 81 ASN A O 1
ATOM 647 N N . THR A 1 82 ? 6.467 11.777 8.411 1.00 62.56 82 THR A N 1
ATOM 648 C CA . THR A 1 82 ? 5.925 12.259 7.130 1.00 62.56 82 THR A CA 1
ATOM 649 C C . THR A 1 82 ? 5.524 13.731 7.119 1.00 62.56 82 THR A C 1
ATOM 651 O O . THR A 1 82 ? 4.689 14.149 6.318 1.00 62.56 82 THR A O 1
ATOM 654 N N . LYS A 1 83 ? 6.161 14.572 7.948 1.00 54.66 83 LYS A N 1
ATOM 655 C CA . LYS A 1 83 ? 5.879 16.019 8.019 1.00 54.66 83 LYS A CA 1
ATOM 656 C C . LYS A 1 83 ? 5.958 16.724 6.651 1.00 54.66 83 LYS A C 1
ATOM 658 O O . LYS A 1 83 ? 5.353 17.777 6.495 1.00 54.66 83 LYS A O 1
ATOM 663 N N . GLY A 1 84 ? 6.679 16.153 5.679 1.00 49.38 84 GLY A N 1
ATOM 664 C CA . GLY A 1 84 ? 6.782 16.650 4.302 1.00 49.38 84 GLY A CA 1
ATOM 665 C C . GLY A 1 84 ? 5.765 16.086 3.295 1.00 49.38 84 GLY A C 1
ATOM 666 O O . GLY A 1 84 ? 5.549 16.725 2.272 1.00 49.38 84 GLY A O 1
ATOM 667 N N . ALA A 1 85 ? 5.120 14.943 3.564 1.00 48.38 85 ALA A N 1
ATOM 668 C CA . ALA A 1 85 ? 4.167 14.304 2.639 1.00 48.38 85 ALA A CA 1
ATOM 669 C C . ALA A 1 85 ? 2.726 14.838 2.775 1.00 48.38 85 ALA A C 1
ATOM 671 O O . ALA A 1 85 ? 1.846 14.434 2.024 1.00 48.38 85 ALA A O 1
ATOM 672 N N . MET A 1 86 ? 2.492 15.732 3.744 1.00 56.03 86 MET A N 1
ATOM 673 C CA . MET A 1 86 ? 1.197 16.341 4.055 1.00 56.03 86 MET A CA 1
ATOM 674 C C . MET A 1 86 ? 1.335 17.864 4.180 1.00 56.03 86 MET A C 1
ATOM 676 O O . MET A 1 86 ? 1.189 18.440 5.260 1.00 56.03 86 MET A O 1
ATOM 680 N N . ALA A 1 87 ? 1.635 18.544 3.075 1.00 51.47 87 ALA A N 1
ATOM 681 C CA . ALA A 1 87 ? 1.545 20.001 3.025 1.00 51.47 87 ALA A CA 1
ATOM 682 C C . ALA A 1 87 ? 0.070 20.413 2.848 1.00 51.47 87 ALA A C 1
ATOM 684 O O . ALA A 1 87 ? -0.604 19.904 1.954 1.00 51.47 87 ALA A O 1
ATOM 685 N N . GLY A 1 88 ? -0.446 21.331 3.680 1.00 50.78 88 GLY A N 1
ATOM 686 C CA . GLY A 1 88 ? -1.733 21.996 3.394 1.00 50.78 88 GLY A CA 1
ATOM 687 C C . GLY A 1 88 ? -2.830 22.000 4.467 1.00 50.78 88 GLY A C 1
ATOM 688 O O . GLY A 1 88 ? -3.920 22.480 4.182 1.00 50.78 88 GLY A O 1
ATOM 689 N N . GLY A 1 89 ? -2.582 21.559 5.703 1.00 51.00 89 GLY A N 1
ATOM 690 C CA . GLY A 1 89 ? -3.571 21.660 6.789 1.00 51.00 89 GLY A CA 1
ATOM 691 C C . GLY A 1 89 ? -3.159 22.643 7.888 1.00 51.00 89 GLY A C 1
ATOM 692 O O . GLY A 1 89 ? -2.294 22.320 8.695 1.00 51.00 89 GLY A O 1
ATOM 693 N N . SER A 1 90 ? -3.797 23.815 7.988 1.00 46.38 90 SER A N 1
ATOM 694 C CA . SER A 1 90 ? -3.663 24.668 9.184 1.00 46.38 90 SER A CA 1
ATOM 695 C C . SER A 1 90 ? -4.410 24.023 10.358 1.00 46.38 90 SER A C 1
ATOM 697 O O . SER A 1 90 ? -5.582 23.673 10.215 1.00 46.38 90 SER A O 1
ATOM 699 N N . GLY A 1 91 ? -3.755 23.820 11.506 1.00 52.03 91 GLY A N 1
ATOM 700 C CA . GLY A 1 91 ? -4.383 23.313 12.737 1.00 52.03 91 GLY A CA 1
ATOM 701 C C . GLY A 1 91 ? -4.491 21.788 12.851 1.00 52.03 91 GLY A C 1
ATOM 702 O O . GLY A 1 91 ? -5.543 21.283 13.240 1.00 52.03 91 GLY A O 1
ATOM 703 N N . ILE A 1 92 ? -3.455 21.043 12.467 1.00 53.28 92 ILE A N 1
ATOM 704 C CA . ILE A 1 92 ? -3.307 19.655 12.927 1.00 53.28 92 ILE A CA 1
ATOM 705 C C . ILE A 1 92 ? -2.957 19.733 14.415 1.00 53.28 92 ILE A C 1
ATOM 707 O O . ILE A 1 92 ? -1.983 20.404 14.763 1.00 53.28 92 ILE A O 1
ATOM 711 N N . ASP A 1 93 ? -3.752 19.117 15.293 1.00 53.66 93 ASP A N 1
ATOM 712 C CA . ASP A 1 93 ? -3.357 18.987 16.697 1.00 53.66 93 ASP A CA 1
ATOM 713 C C . ASP A 1 93 ? -1.988 18.293 16.719 1.00 53.66 93 ASP A C 1
ATOM 715 O O . ASP A 1 93 ? -1.819 17.250 16.084 1.00 53.66 93 ASP A O 1
ATOM 719 N N . ALA A 1 94 ? -1.004 18.865 17.417 1.00 55.16 94 ALA A N 1
ATOM 720 C CA . ALA A 1 94 ? 0.375 18.364 17.456 1.00 55.16 94 ALA A CA 1
ATOM 721 C C . ALA A 1 94 ? 0.477 16.906 17.956 1.00 55.16 94 ALA A C 1
ATOM 723 O O . ALA A 1 94 ? 1.543 16.295 17.890 1.00 55.16 94 ALA A O 1
ATOM 724 N N . LYS A 1 95 ? -0.634 16.361 18.464 1.00 60.41 95 LYS A N 1
ATOM 725 C CA . LYS A 1 95 ? -0.815 14.989 18.934 1.00 60.41 95 LYS A CA 1
ATOM 726 C C . LYS A 1 95 ? -1.164 13.977 17.840 1.00 60.41 95 LYS A C 1
ATOM 728 O O . LYS A 1 95 ? -0.918 12.793 18.045 1.00 60.41 95 LYS A O 1
ATOM 733 N N . THR A 1 96 ? -1.736 14.398 16.710 1.00 67.00 96 THR A N 1
ATOM 734 C CA . THR A 1 96 ? -2.135 13.453 15.652 1.00 67.00 96 THR A CA 1
ATOM 735 C C . THR A 1 96 ? -0.919 13.107 14.804 1.00 67.00 96 THR A C 1
ATOM 737 O O . THR A 1 96 ? -0.352 13.971 14.134 1.00 67.00 96 THR A O 1
ATOM 740 N N . LYS A 1 97 ? -0.492 11.842 14.856 1.00 73.69 97 LYS A N 1
ATOM 741 C CA . LYS A 1 97 ? 0.661 11.342 14.106 1.00 73.69 97 LYS A CA 1
ATOM 742 C C . LYS A 1 97 ? 0.179 10.587 12.875 1.00 73.69 97 LYS A C 1
ATOM 744 O O . LYS A 1 97 ? -0.380 9.503 13.002 1.00 73.69 97 LYS A O 1
ATOM 749 N N . PHE A 1 98 ? 0.439 11.149 11.703 1.00 80.31 98 PHE A N 1
ATOM 750 C CA . PHE A 1 98 ? 0.238 10.460 10.435 1.00 80.31 98 PHE A CA 1
ATOM 751 C C . PHE A 1 98 ? 1.467 9.627 10.087 1.00 80.31 98 PHE A C 1
ATOM 753 O O . PHE A 1 98 ? 2.599 10.024 10.376 1.00 80.31 98 PHE A O 1
ATOM 760 N N . CYS A 1 99 ? 1.237 8.482 9.456 1.00 85.38 99 CYS A N 1
ATOM 761 C CA . CYS A 1 99 ? 2.287 7.645 8.908 1.00 85.38 99 CYS A CA 1
ATOM 762 C C . CYS A 1 99 ? 1.995 7.332 7.439 1.00 85.38 99 CYS A C 1
ATOM 764 O O . CYS A 1 99 ? 0.844 7.140 7.050 1.00 85.38 99 CYS A O 1
ATOM 766 N N . GLU A 1 100 ? 3.047 7.285 6.635 1.00 88.69 100 GLU A N 1
ATOM 767 C CA . GLU A 1 100 ? 3.029 6.749 5.283 1.00 88.69 100 GLU A CA 1
ATOM 768 C C . GLU A 1 100 ? 3.347 5.262 5.371 1.00 88.69 100 GLU A C 1
ATOM 770 O O . GLU A 1 100 ? 4.321 4.843 6.001 1.00 88.69 100 GLU A O 1
ATOM 775 N N . TYR A 1 101 ? 2.488 4.467 4.761 1.00 92.00 101 TYR A N 1
ATOM 776 C CA . TYR A 1 101 ? 2.593 3.027 4.675 1.00 92.00 101 TYR A CA 1
ATOM 777 C C . TYR A 1 101 ? 3.011 2.644 3.273 1.00 92.00 101 TYR A C 1
ATOM 779 O O . TYR A 1 101 ? 2.548 3.243 2.306 1.00 92.00 101 TYR A O 1
ATOM 787 N N . TYR A 1 102 ? 3.847 1.617 3.179 1.00 93.69 102 TYR A N 1
ATOM 788 C CA . TYR A 1 102 ? 4.317 1.077 1.915 1.00 93.69 102 TYR A CA 1
ATOM 789 C C . TYR A 1 102 ? 3.773 -0.331 1.743 1.00 93.69 102 TYR A C 1
ATOM 791 O O . TYR A 1 102 ? 3.880 -1.165 2.647 1.00 93.69 102 TYR A O 1
ATOM 799 N N . VAL A 1 103 ? 3.201 -0.579 0.575 1.00 95.25 103 VAL A N 1
ATOM 800 C CA . VAL A 1 103 ? 2.539 -1.822 0.208 1.00 95.25 103 VAL A CA 1
ATOM 801 C C . VAL A 1 103 ? 3.324 -2.479 -0.912 1.00 95.25 103 VAL A C 1
ATOM 803 O O . VAL A 1 103 ? 3.502 -1.877 -1.966 1.00 95.25 103 VAL A O 1
ATOM 806 N N . LEU A 1 104 ? 3.772 -3.712 -0.693 1.00 95.75 104 LEU A N 1
ATOM 807 C CA . LEU A 1 104 ? 4.359 -4.553 -1.728 1.00 95.75 104 LEU A CA 1
ATOM 808 C C . LEU A 1 104 ? 3.251 -5.301 -2.464 1.00 95.75 104 LEU A C 1
ATOM 810 O O . LEU A 1 104 ? 2.393 -5.924 -1.839 1.00 95.75 104 LEU A O 1
ATOM 814 N N . THR A 1 105 ? 3.294 -5.261 -3.786 1.00 94.81 105 THR A N 1
ATOM 815 C CA . THR A 1 105 ? 2.388 -6.004 -4.662 1.00 94.81 105 THR A CA 1
ATOM 816 C C . THR A 1 105 ? 3.113 -6.394 -5.948 1.00 94.81 105 THR A C 1
ATOM 818 O O . THR A 1 105 ? 4.266 -6.013 -6.176 1.00 94.81 105 THR A O 1
ATOM 821 N N . ASN A 1 106 ? 2.440 -7.157 -6.798 1.00 93.88 106 ASN A N 1
ATOM 822 C CA . ASN A 1 106 ? 2.911 -7.427 -8.142 1.00 93.88 106 ASN A CA 1
ATOM 823 C C . ASN A 1 106 ? 2.795 -6.176 -9.017 1.00 93.88 106 ASN A C 1
ATOM 825 O O . ASN A 1 106 ? 1.850 -5.394 -8.895 1.00 93.88 106 ASN A O 1
ATOM 829 N N . ALA A 1 107 ? 3.733 -5.991 -9.942 1.00 92.25 107 ALA A N 1
ATOM 830 C CA . ALA A 1 107 ? 3.701 -4.838 -10.835 1.00 92.25 107 ALA A CA 1
ATOM 831 C C . ALA A 1 107 ? 2.482 -4.884 -11.769 1.00 92.25 107 ALA A C 1
ATOM 833 O O . ALA A 1 107 ? 1.868 -3.844 -12.012 1.00 92.25 107 ALA A O 1
ATOM 834 N N . HIS A 1 108 ? 2.080 -6.067 -12.239 1.00 90.44 108 HIS A N 1
ATOM 835 C CA . HIS A 1 108 ? 0.924 -6.227 -13.127 1.00 90.44 108 HIS A CA 1
ATOM 836 C C . HIS A 1 108 ? -0.433 -5.896 -12.478 1.00 90.44 108 HIS A C 1
ATOM 838 O O . HIS A 1 108 ? -1.397 -5.656 -13.202 1.00 90.44 108 HIS A O 1
ATOM 844 N N . VAL A 1 109 ? -0.525 -5.849 -11.140 1.00 89.69 109 VAL A N 1
ATOM 845 C CA . VAL A 1 109 ? -1.745 -5.419 -10.423 1.00 89.69 109 VAL A CA 1
ATOM 846 C C . VAL A 1 109 ? -2.044 -3.942 -10.689 1.00 89.69 109 VAL A C 1
ATOM 848 O O . VAL A 1 109 ? -3.199 -3.525 -10.707 1.00 89.69 109 VAL A O 1
ATOM 851 N N . ILE A 1 110 ? -1.003 -3.144 -10.939 1.00 84.69 110 ILE A N 1
ATOM 852 C CA . ILE A 1 110 ? -1.124 -1.726 -11.266 1.00 84.69 110 ILE A CA 1
ATOM 853 C C . ILE A 1 110 ? -0.794 -1.533 -12.751 1.00 84.69 110 ILE A C 1
ATOM 855 O O . ILE A 1 110 ? 0.368 -1.680 -13.133 1.00 84.69 110 ILE A O 1
ATOM 859 N N . PRO A 1 111 ? -1.760 -1.161 -13.606 1.00 70.56 111 PRO A N 1
ATOM 860 C CA . PRO A 1 111 ? -1.558 -1.193 -15.054 1.00 70.56 111 PRO A CA 1
ATOM 861 C C . PRO A 1 111 ? -0.556 -0.148 -15.567 1.00 70.56 111 PRO A C 1
ATOM 863 O O . PRO A 1 111 ? 0.083 -0.374 -16.590 1.00 70.56 111 PRO A O 1
ATOM 866 N N . THR A 1 112 ? -0.399 1.000 -14.892 1.00 69.56 112 THR A N 1
ATOM 867 C CA . THR A 1 112 ? 0.580 2.042 -15.269 1.00 69.56 112 THR A CA 1
ATOM 868 C C . THR A 1 112 ? 1.073 2.828 -14.047 1.00 69.56 112 THR A C 1
ATOM 870 O O . THR A 1 112 ? 0.416 2.845 -13.011 1.00 69.56 112 THR A O 1
ATOM 873 N N . THR A 1 113 ? 2.193 3.551 -14.165 1.00 67.25 113 THR A N 1
ATOM 874 C CA . THR A 1 113 ? 2.713 4.451 -13.106 1.00 67.25 113 THR A CA 1
ATOM 875 C C . THR A 1 113 ? 1.835 5.674 -12.830 1.00 67.25 113 THR A C 1
ATOM 877 O O . THR A 1 113 ? 2.058 6.367 -11.846 1.00 67.25 113 THR A O 1
ATOM 880 N N . ASN A 1 114 ? 0.858 5.948 -13.696 1.00 68.56 114 ASN A N 1
ATOM 881 C CA . ASN A 1 114 ? -0.116 7.028 -13.532 1.00 68.56 114 ASN A CA 1
ATOM 882 C C . ASN A 1 114 ? -1.528 6.472 -13.298 1.00 68.56 114 ASN A C 1
ATOM 884 O O . ASN A 1 114 ? -2.504 7.204 -13.440 1.00 68.56 114 ASN A O 1
ATOM 888 N N . ALA A 1 115 ? -1.654 5.169 -13.032 1.00 69.00 115 ALA A N 1
ATOM 889 C CA . ALA A 1 115 ? -2.949 4.556 -12.811 1.00 69.00 115 ALA A CA 1
ATOM 890 C C . ALA A 1 115 ? -3.542 5.077 -11.503 1.00 69.00 115 ALA A C 1
ATOM 892 O O . ALA A 1 115 ? -2.887 5.051 -10.459 1.00 69.00 115 ALA A O 1
ATOM 893 N N . ASP A 1 116 ? -4.803 5.495 -11.559 1.00 74.69 116 ASP A N 1
ATOM 894 C CA . ASP A 1 116 ? -5.597 5.633 -10.349 1.00 74.69 116 ASP A CA 1
ATOM 895 C C . ASP A 1 116 ? -5.789 4.246 -9.740 1.00 74.69 116 ASP A C 1
ATOM 897 O O . ASP A 1 116 ? -6.290 3.328 -10.395 1.00 74.69 116 ASP A O 1
ATOM 901 N N . TYR A 1 117 ? -5.363 4.109 -8.490 1.00 81.31 117 TYR A N 1
ATOM 902 C CA . TYR A 1 117 ? -5.559 2.921 -7.680 1.00 81.31 117 TYR A CA 1
ATOM 903 C C . TYR A 1 117 ? -5.989 3.344 -6.280 1.00 81.31 117 TYR A C 1
ATOM 905 O O . TYR A 1 117 ? -5.519 4.350 -5.746 1.00 81.31 117 TYR A O 1
ATOM 913 N N . GLY A 1 118 ? -6.864 2.544 -5.699 1.00 87.56 118 GLY A N 1
ATOM 914 C CA . GLY A 1 118 ? -7.224 2.529 -4.302 1.00 87.56 118 GLY A CA 1
ATOM 915 C C . GLY A 1 118 ? -6.508 1.398 -3.584 1.00 87.56 118 GLY A C 1
ATOM 916 O O . GLY A 1 118 ? -6.207 0.353 -4.161 1.00 87.56 118 GLY A O 1
ATOM 917 N N . ILE A 1 119 ? -6.234 1.626 -2.307 1.00 90.12 119 ILE A N 1
ATOM 918 C CA . ILE A 1 119 ? -5.747 0.633 -1.356 1.00 90.12 119 ILE A CA 1
ATOM 919 C C . ILE A 1 119 ? -6.807 0.522 -0.273 1.00 90.12 119 ILE A C 1
ATOM 921 O O . ILE A 1 119 ? -6.993 1.474 0.486 1.00 90.12 119 ILE A O 1
ATOM 925 N N . ARG A 1 120 ? -7.483 -0.624 -0.183 1.00 89.56 120 ARG A N 1
ATOM 926 C CA . ARG A 1 120 ? -8.428 -0.897 0.900 1.00 89.56 120 ARG A CA 1
ATOM 927 C C . ARG A 1 120 ? -7.780 -1.743 1.985 1.00 89.56 120 ARG A C 1
ATOM 929 O O . ARG A 1 120 ? -7.307 -2.848 1.718 1.00 89.56 120 ARG A O 1
ATOM 936 N N . THR A 1 121 ? -7.763 -1.219 3.202 1.00 90.75 121 THR A N 1
ATOM 937 C CA . THR A 1 121 ? -7.240 -1.893 4.393 1.00 90.75 121 THR A CA 1
ATOM 938 C C . THR A 1 121 ? -8.273 -2.839 5.004 1.00 90.75 121 THR A C 1
ATOM 940 O O . THR A 1 121 ? -9.449 -2.834 4.641 1.00 90.75 121 THR A O 1
ATOM 943 N N . ALA A 1 122 ? -7.829 -3.690 5.931 1.00 85.69 122 ALA A N 1
ATOM 944 C CA . ALA A 1 122 ? -8.647 -4.742 6.542 1.00 85.69 122 ALA A CA 1
ATOM 945 C C . ALA A 1 122 ? -9.886 -4.230 7.301 1.00 85.69 122 ALA A C 1
ATOM 947 O O . ALA A 1 122 ? -10.888 -4.935 7.405 1.00 85.69 122 ALA A O 1
ATOM 948 N N . ASP A 1 123 ? -9.828 -3.001 7.811 1.00 87.00 123 ASP A N 1
ATOM 949 C CA . ASP A 1 123 ? -10.943 -2.296 8.452 1.00 87.00 123 ASP A CA 1
ATOM 950 C C . ASP A 1 123 ? -11.940 -1.690 7.447 1.00 87.00 123 ASP A C 1
ATOM 952 O O . ASP A 1 123 ? -12.951 -1.115 7.847 1.00 87.00 123 ASP A O 1
ATOM 956 N N . GLY A 1 124 ? -11.687 -1.855 6.146 1.00 84.50 124 GLY A N 1
ATOM 957 C CA . GLY A 1 124 ? -12.538 -1.398 5.055 1.00 84.50 124 GLY A CA 1
ATOM 958 C C . GLY A 1 124 ? -12.275 0.033 4.599 1.00 84.50 124 GLY A C 1
ATOM 959 O O . GLY A 1 124 ? -12.964 0.497 3.693 1.00 84.50 124 GLY A O 1
ATOM 960 N N . GLN A 1 125 ? -11.289 0.725 5.178 1.00 87.19 125 GLN A N 1
ATOM 961 C CA . GLN A 1 125 ? -10.923 2.081 4.770 1.00 87.19 125 GLN A CA 1
ATOM 962 C C . GLN A 1 125 ? -10.183 2.066 3.433 1.00 87.19 125 GLN A C 1
ATOM 964 O O . GLN A 1 125 ? -9.320 1.222 3.204 1.00 87.19 125 GLN A O 1
ATOM 969 N N . VAL A 1 126 ? -10.510 3.012 2.552 1.00 87.38 126 VAL A N 1
ATOM 970 C CA . VAL A 1 126 ? -9.899 3.134 1.223 1.00 87.38 126 VAL A CA 1
ATOM 971 C C . VAL A 1 126 ? -9.002 4.362 1.188 1.00 87.38 126 VAL A C 1
ATOM 973 O O . VAL A 1 126 ? -9.404 5.463 1.562 1.00 87.38 126 VAL A O 1
ATOM 976 N N . TYR A 1 127 ? -7.779 4.166 0.715 1.00 87.31 127 TYR A N 1
ATOM 977 C CA . TYR A 1 127 ? -6.771 5.201 0.546 1.00 87.31 127 TYR A CA 1
ATOM 978 C C . TYR A 1 127 ? -6.258 5.221 -0.885 1.00 87.31 127 TYR A C 1
ATOM 980 O O . TYR A 1 127 ? -6.517 4.320 -1.672 1.00 87.31 127 TYR A O 1
ATOM 988 N N . GLY A 1 128 ? -5.452 6.223 -1.212 1.00 77.00 128 GLY A N 1
ATOM 989 C CA . GLY A 1 128 ? -4.663 6.191 -2.429 1.00 77.00 128 GLY A CA 1
ATOM 990 C C . GLY A 1 128 ? -5.401 6.653 -3.674 1.00 77.00 128 GLY A C 1
ATOM 991 O O . GLY A 1 128 ? -4.697 7.101 -4.546 1.00 77.00 128 GLY A O 1
ATOM 992 N N . GLU A 1 129 ? -6.735 6.672 -3.778 1.00 72.50 129 GLU A N 1
ATOM 993 C CA . GLU A 1 129 ? -7.405 7.105 -5.027 1.00 72.50 129 GLU A CA 1
ATOM 994 C C . GLU A 1 129 ? -7.266 8.610 -5.299 1.00 72.50 129 GLU A C 1
ATOM 996 O O . GLU A 1 129 ? -7.094 9.041 -6.440 1.00 72.50 129 GLU A O 1
ATOM 1001 N N . GLU A 1 130 ? -7.237 9.428 -4.248 1.00 67.25 130 GLU A N 1
ATOM 1002 C CA . GLU A 1 130 ? -7.185 10.886 -4.355 1.00 67.25 130 GLU A CA 1
ATOM 1003 C C . GLU A 1 130 ? -5.742 11.419 -4.299 1.00 67.25 130 GLU A C 1
ATOM 1005 O O . GLU A 1 130 ? -4.937 11.016 -3.462 1.00 67.25 130 GLU A O 1
ATOM 1010 N N . ILE A 1 131 ? -5.400 12.374 -5.172 1.00 63.09 131 ILE A N 1
ATOM 1011 C CA . ILE A 1 131 ? -4.127 13.130 -5.099 1.00 63.09 131 ILE A CA 1
ATOM 1012 C C . ILE A 1 131 ? -4.148 14.120 -3.917 1.00 63.09 131 ILE A C 1
ATOM 1014 O O . ILE A 1 131 ? -3.109 14.485 -3.370 1.00 63.09 131 ILE A O 1
ATOM 1018 N N . ASN A 1 132 ? -5.348 14.546 -3.503 1.00 66.69 132 ASN A N 1
ATOM 1019 C CA . ASN A 1 132 ? -5.550 15.444 -2.370 1.00 66.69 132 ASN A CA 1
ATOM 1020 C C . ASN A 1 132 ? -6.521 14.840 -1.344 1.00 66.69 132 ASN A C 1
ATOM 1022 O O . ASN A 1 132 ? -7.641 15.352 -1.225 1.00 66.69 132 ASN A O 1
ATOM 1026 N N . PRO A 1 133 ? -6.132 13.761 -0.639 1.00 66.94 133 PRO A N 1
ATOM 1027 C CA . PRO A 1 133 ? -7.026 13.062 0.269 1.00 66.94 133 PRO A CA 1
ATOM 1028 C C . PRO A 1 133 ? -7.548 13.999 1.354 1.00 66.94 133 PRO A C 1
ATOM 1030 O O . PRO A 1 133 ? -6.811 14.825 1.912 1.00 66.94 133 PRO A O 1
ATOM 1033 N N . THR A 1 134 ? -8.836 13.858 1.658 1.00 64.69 134 THR A N 1
ATOM 1034 C CA . THR A 1 134 ? -9.455 14.558 2.784 1.00 64.69 134 THR A CA 1
ATOM 1035 C C . THR A 1 134 ? -9.290 13.737 4.057 1.00 64.69 134 THR A C 1
ATOM 1037 O O . THR A 1 134 ? -9.930 12.708 4.231 1.00 64.69 134 THR A O 1
ATOM 1040 N N . ILE A 1 135 ? -8.457 14.212 4.979 1.00 65.56 135 ILE A N 1
ATOM 1041 C CA . ILE A 1 135 ? -8.193 13.571 6.267 1.00 65.56 135 ILE A CA 1
ATOM 1042 C C . ILE A 1 135 ? -8.654 14.523 7.372 1.00 65.56 135 ILE A C 1
ATOM 1044 O O . ILE A 1 135 ? -8.308 15.704 7.365 1.00 65.56 135 ILE A O 1
ATOM 1048 N N . LEU A 1 136 ? -9.494 14.044 8.297 1.00 67.12 136 LEU A N 1
ATOM 1049 C CA . LEU A 1 136 ? -10.125 14.875 9.340 1.00 67.12 136 LEU A CA 1
ATOM 1050 C C . LEU A 1 136 ? -10.814 16.140 8.776 1.00 67.12 136 LEU A C 1
ATOM 1052 O O . LEU A 1 136 ? -10.734 17.226 9.353 1.00 67.12 136 LEU A O 1
ATOM 1056 N N . GLY A 1 137 ? -11.452 16.019 7.605 1.00 66.19 137 GLY A N 1
ATOM 1057 C CA . GLY A 1 137 ? -12.127 17.132 6.926 1.00 66.19 137 GLY A CA 1
ATOM 1058 C C . GLY A 1 137 ? -11.192 18.151 6.260 1.00 66.19 137 GLY A C 1
ATOM 1059 O O . GLY A 1 137 ? -11.660 19.194 5.807 1.00 66.19 137 GLY A O 1
ATOM 1060 N N . LYS A 1 138 ? -9.882 17.879 6.184 1.00 66.44 138 LYS A N 1
ATOM 1061 C CA . LYS A 1 138 ? -8.886 18.748 5.539 1.00 66.44 138 LYS A CA 1
ATOM 1062 C C . LYS A 1 138 ? -8.250 18.049 4.351 1.00 66.44 138 LYS A C 1
ATOM 1064 O O . LYS A 1 138 ? -7.862 16.893 4.453 1.00 66.44 138 LYS A O 1
ATOM 1069 N N . LYS A 1 139 ? -8.106 18.767 3.240 1.00 66.69 139 LYS A N 1
ATOM 1070 C CA . LYS A 1 139 ? -7.362 18.278 2.077 1.00 66.69 139 LYS A CA 1
ATOM 1071 C C . LYS A 1 139 ? -5.869 18.412 2.326 1.00 66.69 139 LYS A C 1
ATOM 1073 O O . LYS A 1 139 ? -5.409 19.470 2.753 1.00 66.69 139 LYS A O 1
ATOM 1078 N N . TYR A 1 140 ? -5.127 17.365 2.012 1.00 65.94 140 TYR A N 1
ATOM 1079 C CA . TYR A 1 140 ? -3.672 17.362 2.081 1.00 65.94 140 TYR A CA 1
ATOM 1080 C C . TYR A 1 140 ? -3.097 17.116 0.702 1.00 65.94 140 TYR A C 1
ATOM 1082 O O . TYR A 1 140 ? -3.591 16.244 0.003 1.00 65.94 140 TYR A O 1
ATOM 1090 N N . ALA A 1 141 ? -2.054 17.850 0.320 1.00 65.19 141 ALA A N 1
ATOM 1091 C CA . ALA A 1 141 ? -1.301 17.513 -0.878 1.00 65.19 141 ALA A CA 1
ATOM 1092 C C . ALA A 1 141 ? -0.507 16.237 -0.598 1.00 65.19 141 ALA A C 1
ATOM 1094 O O . ALA A 1 141 ? 0.426 16.269 0.206 1.00 65.19 141 ALA A O 1
ATOM 1095 N N . TYR A 1 142 ? -0.897 15.135 -1.235 1.00 71.31 142 TYR A N 1
ATOM 1096 C CA . TYR A 1 142 ? -0.263 13.839 -1.068 1.00 71.31 142 TYR A CA 1
ATOM 1097 C C . TYR A 1 142 ? 0.430 13.428 -2.366 1.00 71.31 142 TYR A C 1
ATOM 1099 O O . TYR A 1 142 ? -0.208 13.222 -3.399 1.00 71.31 142 TYR A O 1
ATOM 1107 N N . ASN A 1 143 ? 1.758 13.308 -2.315 1.00 69.62 143 ASN A N 1
ATOM 1108 C CA . ASN A 1 143 ? 2.521 12.801 -3.446 1.00 69.62 143 ASN A CA 1
ATOM 1109 C C . ASN A 1 143 ? 2.586 11.275 -3.380 1.00 69.62 143 ASN A C 1
ATOM 1111 O O . ASN A 1 143 ? 3.432 10.708 -2.690 1.00 69.62 143 ASN A O 1
ATOM 1115 N N . ARG A 1 144 ? 1.666 10.633 -4.093 1.00 76.31 144 ARG A N 1
ATOM 1116 C CA . ARG A 1 144 ? 1.570 9.180 -4.196 1.00 76.31 144 ARG A CA 1
ATOM 1117 C C . ARG A 1 144 ? 2.848 8.600 -4.796 1.00 76.31 144 ARG A C 1
ATOM 1119 O O . ARG A 1 144 ? 3.271 9.024 -5.871 1.00 76.31 144 ARG A O 1
ATOM 1126 N N . GLN A 1 145 ? 3.448 7.624 -4.122 1.00 80.00 145 GLN A N 1
ATOM 1127 C CA . GLN A 1 145 ? 4.661 6.974 -4.608 1.00 80.00 145 GLN A CA 1
ATOM 1128 C C . GLN A 1 145 ? 4.330 5.609 -5.204 1.00 80.00 145 GLN A C 1
ATOM 1130 O O . GLN A 1 145 ? 3.718 4.765 -4.550 1.00 80.00 145 GLN A O 1
ATOM 1135 N N . ILE A 1 146 ? 4.763 5.402 -6.447 1.00 87.25 146 ILE A N 1
ATOM 1136 C CA . ILE A 1 146 ? 4.743 4.105 -7.121 1.00 87.25 146 ILE A CA 1
ATOM 1137 C C . ILE A 1 146 ? 6.173 3.795 -7.550 1.00 87.25 146 ILE A C 1
ATOM 1139 O O . ILE A 1 146 ? 6.716 4.442 -8.446 1.00 87.25 146 ILE A O 1
ATOM 1143 N N . TYR A 1 147 ? 6.776 2.786 -6.933 1.00 89.88 147 TYR A N 1
ATOM 1144 C CA . TYR A 1 147 ? 8.063 2.242 -7.352 1.00 89.88 147 TYR A CA 1
ATOM 1145 C C . TYR A 1 147 ? 7.822 0.936 -8.091 1.00 89.88 147 TYR A C 1
ATOM 1147 O O . TYR A 1 147 ? 7.218 0.029 -7.529 1.00 89.88 147 TYR A O 1
ATOM 1155 N N . ARG A 1 148 ? 8.284 0.822 -9.336 1.00 91.00 148 ARG A N 1
ATOM 1156 C CA . ARG A 1 148 ? 8.193 -0.410 -10.136 1.00 91.00 148 ARG A CA 1
ATOM 1157 C C . ARG A 1 148 ? 9.590 -0.956 -10.390 1.00 91.00 148 ARG A C 1
ATOM 1159 O O . ARG A 1 148 ? 10.532 -0.176 -10.504 1.00 91.00 148 ARG A O 1
ATOM 1166 N N . TYR A 1 149 ? 9.699 -2.277 -10.481 1.00 91.88 149 TYR A N 1
ATOM 1167 C CA . TYR A 1 149 ? 10.975 -2.981 -10.649 1.00 91.88 149 TYR A CA 1
ATOM 1168 C C . TYR A 1 149 ? 11.013 -3.876 -11.902 1.00 91.88 149 TYR A C 1
ATOM 1170 O O . TYR A 1 149 ? 11.895 -4.729 -12.032 1.00 91.88 149 TYR A O 1
ATOM 1178 N N . GLU A 1 150 ? 10.076 -3.679 -12.837 1.00 89.81 150 GLU A N 1
ATOM 1179 C CA . GLU A 1 150 ? 10.000 -4.424 -14.105 1.00 89.81 150 GLU A CA 1
ATOM 1180 C C . GLU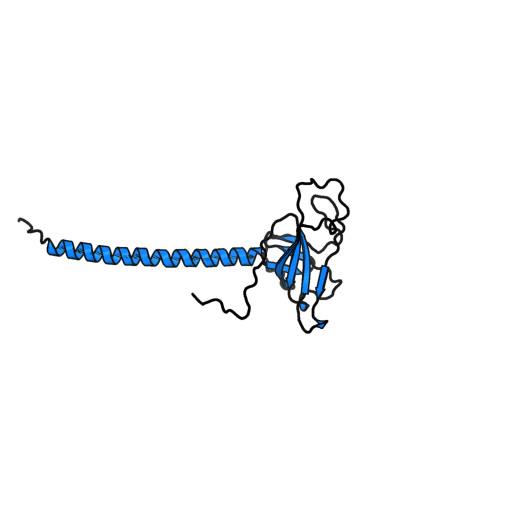 A 1 150 ? 11.237 -4.196 -14.984 1.00 89.81 150 GLU A C 1
ATOM 1182 O O . GLU A 1 150 ? 11.694 -5.113 -15.663 1.00 89.81 150 GLU A O 1
ATOM 1187 N N . ASP A 1 151 ? 11.837 -3.004 -14.912 1.00 89.38 151 ASP A N 1
ATOM 1188 C CA . ASP A 1 151 ? 13.103 -2.649 -15.566 1.00 89.38 151 ASP A CA 1
ATOM 1189 C C . ASP A 1 151 ? 14.286 -3.511 -15.091 1.00 89.38 151 ASP A C 1
ATOM 1191 O O . ASP A 1 151 ? 15.280 -3.667 -15.800 1.00 89.38 151 ASP A O 1
ATOM 1195 N N . ARG A 1 152 ? 14.162 -4.112 -13.903 1.00 91.25 152 ARG A N 1
ATOM 1196 C CA . ARG A 1 152 ? 15.125 -5.050 -13.311 1.00 91.25 152 ARG A CA 1
ATOM 1197 C C . ARG A 1 152 ? 14.717 -6.516 -13.481 1.00 91.25 152 ARG A C 1
ATOM 1199 O O . ARG A 1 152 ? 15.380 -7.387 -12.923 1.00 91.25 152 ARG A O 1
ATOM 1206 N N . GLY A 1 153 ? 13.646 -6.793 -14.229 1.00 93.06 153 GLY A N 1
ATOM 1207 C CA . GLY A 1 153 ? 13.129 -8.141 -14.475 1.00 93.06 153 GLY A CA 1
ATOM 1208 C C . GLY A 1 153 ? 12.237 -8.704 -13.365 1.00 93.06 153 GLY A C 1
ATOM 1209 O O . GLY A 1 153 ? 11.954 -9.900 -13.379 1.00 93.06 153 GLY A O 1
ATOM 1210 N N . TYR A 1 154 ? 11.792 -7.876 -12.412 1.00 94.19 154 TYR A N 1
ATOM 1211 C CA . TYR A 1 154 ? 10.893 -8.295 -11.335 1.00 94.19 154 TYR A CA 1
ATOM 1212 C C . TYR A 1 154 ? 9.480 -7.756 -11.559 1.00 94.19 154 TYR A C 1
ATOM 1214 O O . TYR A 1 154 ? 9.288 -6.553 -11.715 1.00 94.19 154 TYR A O 1
ATOM 1222 N N . ASP A 1 155 ? 8.475 -8.626 -11.477 1.00 94.06 155 ASP A N 1
ATOM 1223 C CA . ASP A 1 155 ? 7.060 -8.237 -11.435 1.00 94.06 155 ASP A CA 1
ATOM 1224 C C . ASP A 1 155 ? 6.682 -7.740 -10.028 1.00 94.06 155 ASP A C 1
ATOM 1226 O O . ASP A 1 155 ? 5.851 -8.321 -9.338 1.00 94.06 155 ASP A O 1
ATOM 1230 N N . LEU A 1 156 ? 7.356 -6.685 -9.564 1.00 94.69 156 LEU A N 1
ATOM 1231 C CA . LEU A 1 156 ? 7.163 -6.100 -8.239 1.00 94.69 156 LEU A CA 1
ATOM 1232 C C . LEU A 1 156 ? 6.912 -4.598 -8.327 1.00 94.69 156 LEU A C 1
ATOM 1234 O O . LEU A 1 156 ? 7.572 -3.877 -9.085 1.00 94.69 156 LEU A O 1
ATOM 1238 N N . ALA A 1 157 ? 6.000 -4.129 -7.481 1.00 93.81 157 ALA A N 1
ATOM 1239 C CA . ALA A 1 157 ? 5.758 -2.721 -7.239 1.00 93.81 157 ALA A CA 1
ATOM 1240 C C . ALA A 1 157 ? 5.590 -2.422 -5.743 1.00 93.81 157 ALA A C 1
ATOM 1242 O O . ALA A 1 157 ? 5.095 -3.248 -4.975 1.00 93.81 157 ALA A O 1
ATOM 1243 N N . ILE A 1 158 ? 5.993 -1.217 -5.343 1.00 93.81 158 ILE A N 1
ATOM 1244 C CA . ILE A 1 158 ? 5.726 -0.649 -4.023 1.00 93.81 158 ILE A CA 1
ATOM 1245 C C . ILE A 1 158 ? 4.829 0.571 -4.197 1.00 93.81 158 ILE A C 1
ATOM 1247 O O . ILE A 1 158 ? 5.171 1.492 -4.939 1.00 93.81 158 ILE A O 1
ATOM 1251 N N . LEU A 1 159 ? 3.702 0.565 -3.497 1.00 91.94 159 LEU A N 1
ATOM 1252 C CA . LEU A 1 159 ? 2.723 1.649 -3.452 1.00 91.94 159 LEU A CA 1
ATOM 1253 C C . LEU A 1 159 ? 2.762 2.310 -2.082 1.00 91.94 159 LEU A C 1
ATOM 1255 O O . LEU A 1 159 ? 3.080 1.633 -1.105 1.00 91.94 159 LEU A O 1
ATOM 1259 N N . SER A 1 160 ? 2.389 3.585 -1.981 1.00 89.81 160 SER A N 1
ATOM 1260 C CA . SER A 1 160 ? 2.186 4.217 -0.676 1.00 89.81 160 SER A CA 1
ATOM 1261 C C . SER A 1 160 ? 0.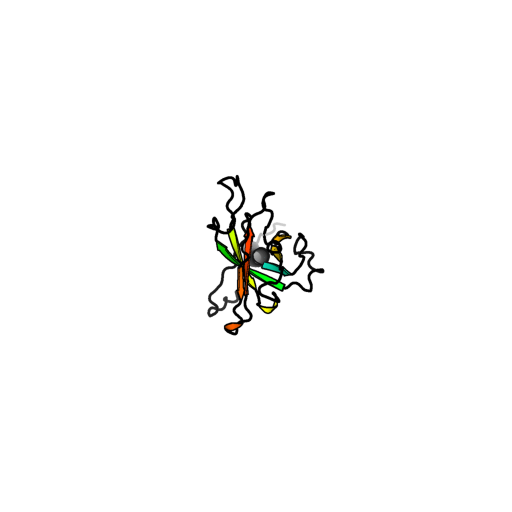758 4.711 -0.434 1.00 89.81 160 SER A C 1
ATOM 1263 O O . SER A 1 160 ? -0.017 4.918 -1.374 1.00 89.81 160 SER A O 1
ATOM 1265 N N . PHE A 1 161 ? 0.411 4.854 0.851 1.00 88.50 161 PHE A N 1
ATOM 1266 C CA . PHE A 1 161 ? -0.759 5.589 1.340 1.00 88.50 161 PHE A CA 1
ATOM 1267 C C . PHE A 1 161 ? -0.485 6.224 2.710 1.00 88.50 161 PHE A C 1
ATOM 1269 O O . PHE A 1 161 ? 0.409 5.788 3.432 1.00 88.50 161 PHE A O 1
ATOM 1276 N N . ILE A 1 162 ? -1.267 7.236 3.096 1.00 86.19 162 ILE A N 1
ATOM 1277 C CA . ILE A 1 162 ? -1.145 7.904 4.400 1.00 86.19 162 ILE A CA 1
ATOM 1278 C C . ILE A 1 162 ? -2.351 7.591 5.279 1.00 86.19 162 ILE A C 1
ATOM 1280 O O . ILE A 1 162 ? -3.489 7.666 4.823 1.00 86.19 162 ILE A O 1
ATOM 1284 N N . SER A 1 163 ? -2.096 7.302 6.556 1.00 84.62 163 SER A N 1
ATOM 1285 C CA . SER A 1 163 ? -3.138 7.112 7.565 1.00 84.62 163 SER A CA 1
ATOM 1286 C C . SER A 1 163 ? -2.668 7.526 8.966 1.00 84.62 163 SER A C 1
ATOM 1288 O O . SER A 1 163 ? -1.477 7.481 9.280 1.00 84.62 163 SER A O 1
ATOM 1290 N N . ASP A 1 164 ? -3.606 7.945 9.813 1.00 82.12 164 ASP A N 1
ATOM 1291 C CA . ASP A 1 164 ? -3.457 8.081 11.270 1.00 82.12 164 ASP A CA 1
ATOM 1292 C C . ASP A 1 164 ? -3.758 6.771 12.023 1.00 82.12 164 ASP A C 1
ATOM 1294 O O . ASP A 1 164 ? -3.356 6.596 13.180 1.00 82.12 164 ASP A O 1
ATOM 1298 N N . ILE A 1 165 ? -4.403 5.811 11.357 1.00 86.62 165 ILE A N 1
ATOM 1299 C CA . ILE A 1 165 ? -4.644 4.465 11.879 1.00 86.62 165 ILE A CA 1
ATOM 1300 C C . ILE A 1 165 ? -3.333 3.670 11.869 1.00 86.62 165 ILE A C 1
ATOM 1302 O O . ILE A 1 165 ? -2.506 3.780 10.961 1.00 86.62 165 ILE A O 1
ATOM 1306 N N . HIS A 1 166 ? -3.116 2.873 12.918 1.00 88.81 166 HIS A N 1
ATOM 1307 C CA . HIS A 1 166 ? -1.907 2.074 13.116 1.00 88.81 166 HIS A CA 1
ATOM 1308 C C . HIS A 1 166 ? -2.079 0.632 12.599 1.00 88.81 166 HIS A C 1
ATOM 1310 O O . HIS A 1 166 ? -2.387 -0.264 13.379 1.00 88.81 166 HIS A O 1
ATOM 1316 N N . TYR A 1 167 ? -1.806 0.388 11.313 1.00 90.94 167 TYR A N 1
ATOM 1317 C CA . TYR A 1 167 ? -1.918 -0.944 10.688 1.00 90.94 167 TYR A CA 1
ATOM 1318 C C . TYR A 1 167 ? -0.701 -1.845 10.935 1.00 90.94 167 TYR A C 1
ATOM 1320 O O . TYR A 1 167 ? 0.429 -1.368 10.804 1.00 90.94 167 TYR A O 1
ATOM 1328 N N . PRO A 1 168 ? -0.856 -3.139 11.252 1.00 91.69 168 PRO A N 1
ATOM 1329 C CA . PRO A 1 168 ? 0.293 -4.026 11.416 1.00 91.69 168 PRO A CA 1
ATOM 1330 C C . PRO A 1 168 ? 1.142 -4.086 10.133 1.00 91.69 168 PRO A C 1
ATOM 1332 O O . PRO A 1 168 ? 0.656 -3.858 9.028 1.00 91.69 168 PRO A O 1
ATOM 1335 N N . ILE A 1 169 ? 2.432 -4.380 10.296 1.00 92.00 169 ILE A N 1
ATOM 1336 C CA . ILE A 1 169 ? 3.399 -4.499 9.197 1.00 92.00 169 ILE A CA 1
ATOM 1337 C C . ILE A 1 169 ? 3.830 -5.958 9.121 1.00 92.00 169 ILE A C 1
ATOM 1339 O O . ILE A 1 169 ? 4.125 -6.565 10.154 1.00 92.00 169 ILE A O 1
ATOM 1343 N N . ALA A 1 170 ? 3.869 -6.520 7.917 1.00 91.00 170 ALA A N 1
ATOM 1344 C CA . ALA A 1 170 ? 4.362 -7.869 7.710 1.00 91.00 170 ALA A CA 1
ATOM 1345 C C . ALA A 1 170 ? 5.853 -7.961 8.051 1.00 91.00 170 ALA A C 1
ATOM 1347 O O . ALA A 1 170 ? 6.665 -7.131 7.637 1.00 91.00 170 ALA A O 1
ATOM 1348 N N . ALA A 1 171 ? 6.214 -8.998 8.801 1.00 84.88 171 ALA A N 1
ATOM 1349 C CA . ALA A 1 171 ? 7.603 -9.353 9.031 1.00 84.88 171 ALA A CA 1
ATOM 1350 C C . ALA A 1 171 ? 8.080 -10.278 7.908 1.00 84.88 171 ALA A C 1
ATOM 1352 O O . ALA A 1 171 ? 7.414 -11.260 7.582 1.00 84.88 171 ALA A O 1
ATOM 1353 N N . PHE A 1 172 ? 9.252 -9.991 7.349 1.00 80.81 172 PHE A N 1
ATOM 1354 C CA . PHE A 1 172 ? 9.909 -10.889 6.407 1.00 80.81 172 PHE A CA 1
ATOM 1355 C C . PHE A 1 172 ? 10.861 -11.823 7.146 1.00 80.81 172 PHE A C 1
ATOM 1357 O O . PHE A 1 172 ? 11.723 -11.371 7.901 1.00 80.81 172 PHE A O 1
ATOM 1364 N N . GLY A 1 173 ? 10.691 -13.126 6.927 1.00 80.00 173 GLY A N 1
ATOM 1365 C CA . GLY A 1 173 ? 11.655 -14.137 7.352 1.00 80.00 173 GLY A CA 1
ATOM 1366 C C . GLY A 1 173 ? 12.851 -14.217 6.403 1.00 80.00 173 GLY A C 1
ATOM 1367 O O . GLY A 1 173 ? 12.830 -13.661 5.305 1.00 80.00 173 GLY A O 1
ATOM 1368 N N . ASP A 1 174 ? 13.891 -14.940 6.817 1.00 82.62 174 ASP A N 1
ATOM 1369 C CA . ASP A 1 174 ? 14.991 -15.299 5.920 1.00 82.62 174 ASP A CA 1
ATOM 1370 C C . ASP A 1 174 ? 14.473 -16.278 4.850 1.00 82.62 174 ASP A C 1
ATOM 1372 O O . ASP A 1 174 ? 14.041 -17.377 5.206 1.00 82.62 174 ASP A O 1
ATOM 1376 N N . PRO A 1 175 ? 14.521 -15.929 3.551 1.00 78.62 175 PRO A N 1
ATOM 1377 C CA . PRO A 1 175 ? 14.022 -16.796 2.486 1.00 78.62 175 PRO A CA 1
ATOM 1378 C C . PRO A 1 175 ? 14.801 -18.114 2.360 1.00 78.62 175 PRO A C 1
ATOM 1380 O O . PRO A 1 175 ? 14.298 -19.068 1.769 1.00 78.62 175 PRO A O 1
ATOM 1383 N N . ASN A 1 176 ? 16.016 -18.192 2.910 1.00 85.75 176 ASN A N 1
ATOM 1384 C CA . ASN A 1 176 ? 16.823 -19.412 2.907 1.00 85.75 176 ASN A CA 1
ATOM 1385 C C . ASN A 1 176 ? 16.516 -20.323 4.099 1.00 85.75 176 ASN A C 1
ATOM 1387 O O . ASN A 1 176 ? 16.941 -21.481 4.111 1.00 85.75 176 ASN A O 1
ATOM 1391 N N . ASN A 1 177 ? 15.776 -19.825 5.091 1.00 81.94 177 ASN A N 1
ATOM 1392 C CA . ASN A 1 177 ? 15.426 -20.576 6.281 1.00 81.94 177 ASN A CA 1
ATOM 1393 C C . ASN A 1 177 ? 13.970 -21.038 6.178 1.00 81.94 177 ASN A C 1
ATOM 1395 O O . ASN A 1 177 ? 13.035 -20.248 6.300 1.00 81.94 177 ASN A O 1
ATOM 1399 N N . ARG A 1 178 ? 13.755 -22.335 5.928 1.00 61.53 178 ARG A N 1
ATOM 1400 C CA . ARG A 1 178 ? 12.393 -22.880 5.899 1.00 61.53 178 ARG A CA 1
ATOM 1401 C C . ARG A 1 178 ? 11.817 -22.850 7.317 1.00 61.53 178 ARG A C 1
ATOM 1403 O O . ARG A 1 178 ? 12.514 -23.280 8.238 1.00 61.53 178 ARG A O 1
ATOM 1410 N N . PRO A 1 179 ? 10.559 -22.413 7.505 1.00 61.16 179 PRO A N 1
ATOM 1411 C CA . PRO A 1 179 ? 9.883 -22.626 8.773 1.00 61.16 179 PRO A CA 1
ATOM 1412 C C . PRO A 1 179 ? 9.919 -24.125 9.077 1.00 61.16 179 PRO A C 1
ATOM 1414 O O . PRO A 1 179 ? 9.571 -24.941 8.219 1.00 61.16 179 PRO A O 1
ATOM 1417 N N . ILE A 1 180 ? 10.396 -24.488 10.267 1.00 54.97 180 ILE A N 1
ATOM 1418 C CA . ILE A 1 180 ? 10.315 -25.866 10.748 1.00 54.97 180 ILE A CA 1
ATOM 1419 C C . ILE A 1 180 ? 8.822 -26.195 10.780 1.00 54.97 180 ILE A C 1
ATOM 1421 O O . ILE A 1 180 ? 8.068 -25.510 11.468 1.00 54.97 180 ILE A O 1
ATOM 1425 N N . GLN A 1 181 ? 8.395 -27.181 9.988 1.00 46.44 181 GLN A N 1
ATOM 1426 C CA . GLN A 1 181 ? 7.053 -27.741 10.122 1.00 46.44 181 GLN A CA 1
ATOM 1427 C C . GLN A 1 181 ? 6.988 -28.359 11.517 1.00 46.44 181 GLN A C 1
ATOM 1429 O O . GLN A 1 181 ? 7.727 -29.305 11.797 1.00 46.44 181 GLN A O 1
ATOM 1434 N N . VAL A 1 182 ? 6.214 -27.729 12.398 1.00 45.28 182 VAL A N 1
ATOM 1435 C CA . VAL A 1 182 ? 5.933 -28.220 13.750 1.00 45.28 182 VAL A CA 1
ATOM 1436 C C . VAL A 1 182 ? 4.793 -29.219 13.670 1.00 45.28 182 VAL A C 1
ATOM 1438 O O . VAL A 1 182 ? 3.858 -28.941 12.887 1.00 45.28 182 VAL A O 1
#

pLDDT: mean 72.9, std 15.79, range [43.31, 95.75]

Sequence (182 aa):
MKFKFNILAWVVIICFLALIVNKVLFQESNSFQESNSYEKIDNIARGTTVLIGKNLEPRQVENAEEDELSGSGVIIHRDCNTKGAMAGGSGIDAKTKFCEYYVLTNAHVIPTTNADYGIRTADGQVYGEEINPTILGKKYAYNRQIYRYEDRGYDLAILSFISDIHYPIAAFGDPNNRPIQV

Organism: NCBI:txid1903187

Foldseek 3Di:
DDPPDDPVVVVVVVVVVVVVVVVVVVVVVVVVVVVVVVVVVVVQQQLFKKKKFAPQAQDACVVCPPPPLIFMWGFADKDQVVPPQFPFDDDDDPPQTKIKTKIKDFLVNAVDPPGQMWIAGNNRDIWRNDCFDQDPNTTTRGDWDWDQCVVVVGRMIMTITMDSDDTDHDDDDDPVDDDPPD

Radius of gyration: 27.09 Å; chains: 1; bounding box: 39×85×71 Å

InterPro domains:
  IPR009003 Peptidase S1, PA clan [SSF50494] (41-176)